Protein AF-A0A918LXK1-F1 (afdb_monomer)

Secondary structure (DSSP, 8-state):
-PPBPPGGG-S-HHHHHHHHHHHHTSSEEEEE-SSSEEEEETTSS-EEEE-SS-SSHHHHHHHHHHHHTT-SPPTT-TT-------

Sequence (86 aa):
MGEELQPRSHKDKVIRDALVAIMANGGWKLHKGAHWGLLTCDAGCHRISVSGTPRVSERHARDLLREARTCPLPDDDPRSVKRTDV

pLDDT: mean 77.59, std 14.51, range [39.88, 90.69]

Foldseek 3Di:
DFDFDQLVPQPDPLSSVLVVVLVVVPQWTWTQDPQGIWIAGVLRLDIDDDHSDDPDSNVSSVVSNVRSVCPPPDPPDPSSPPVPDD

Solvent-accessible surface area (backbone atoms only — not comparable to full-atom values): 5053 Å² total; per-residue (Å²): 134,72,57,77,47,59,48,80,76,46,90,50,66,58,43,23,53,35,45,47,56,47,47,72,72,48,64,52,42,46,28,55,35,98,70,43,28,29,39,33,32,71,77,58,44,49,74,47,80,39,66,73,76,56,96,48,48,66,60,51,23,50,49,52,48,56,57,50,69,55,53,88,49,58,90,84,40,86,71,29,51,61,79,72,83,126

Organism: NCBI:txid68254

Mean predicted aligned error: 7.91 Å

Structure (mmCIF, N/CA/C/O backbone):
data_AF-A0A918LXK1-F1
#
_entry.id   AF-A0A918LXK1-F1
#
loop_
_atom_site.group_PDB
_atom_site.id
_atom_site.type_symbol
_atom_site.label_atom_id
_atom_site.label_alt_id
_atom_site.label_comp_id
_atom_site.label_asym_id
_atom_site.label_entity_id
_atom_site.label_seq_id
_atom_site.pdbx_PDB_ins_code
_atom_site.Cartn_x
_atom_site.Cartn_y
_atom_site.Cartn_z
_atom_site.occupancy
_atom_site.B_iso_or_equiv
_atom_site.auth_seq_id
_atom_site.auth_comp_id
_atom_site.auth_asym_id
_atom_site.auth_atom_id
_atom_site.pdbx_PDB_model_num
ATOM 1 N N . MET A 1 1 ? -9.037 -18.551 -1.016 1.00 42.25 1 MET A N 1
ATOM 2 C CA . MET A 1 1 ? -8.280 -17.746 -0.035 1.00 42.25 1 MET A CA 1
ATOM 3 C C . MET A 1 1 ? -6.912 -17.440 -0.627 1.00 42.25 1 MET A C 1
ATOM 5 O O . MET A 1 1 ? -6.288 -18.362 -1.132 1.00 42.25 1 MET A O 1
ATOM 9 N N . GLY A 1 2 ? -6.498 -16.172 -0.676 1.00 54.00 2 GLY A N 1
ATOM 10 C CA . GLY A 1 2 ? -5.198 -15.785 -1.239 1.00 54.00 2 GLY A CA 1
ATOM 11 C C . GLY A 1 2 ? -4.069 -16.030 -0.241 1.00 54.00 2 GLY A C 1
ATOM 12 O O . GLY A 1 2 ? -4.240 -15.756 0.944 1.00 54.00 2 GLY A O 1
ATOM 13 N N . GLU A 1 3 ? -2.941 -16.553 -0.718 1.00 69.44 3 GLU A N 1
ATOM 14 C CA . GLU A 1 3 ? -1.735 -16.758 0.089 1.00 69.44 3 GLU A CA 1
ATOM 15 C C . GLU A 1 3 ? -1.268 -15.422 0.696 1.00 69.44 3 GLU A C 1
ATOM 17 O O . GLU A 1 3 ? -1.171 -14.408 -0.008 1.00 69.44 3 GLU A O 1
ATOM 22 N N . GLU A 1 4 ? -1.005 -15.413 2.006 1.00 74.50 4 GLU A N 1
ATOM 23 C CA . GLU A 1 4 ? -0.416 -14.264 2.695 1.00 74.50 4 GLU A CA 1
ATOM 24 C C . GLU A 1 4 ? 1.029 -14.094 2.218 1.00 74.50 4 GLU A C 1
ATOM 26 O O . GLU A 1 4 ? 1.834 -15.028 2.255 1.00 74.50 4 GLU A O 1
ATOM 31 N N . LEU A 1 5 ? 1.346 -12.909 1.697 1.00 80.94 5 LEU A N 1
ATOM 32 C CA . LEU A 1 5 ? 2.668 -12.620 1.157 1.00 80.94 5 LEU A CA 1
ATOM 33 C C . LEU A 1 5 ? 3.520 -11.954 2.225 1.00 80.94 5 LEU A C 1
ATOM 35 O O . LEU A 1 5 ? 3.097 -11.004 2.877 1.00 80.94 5 LEU A O 1
ATOM 39 N N . G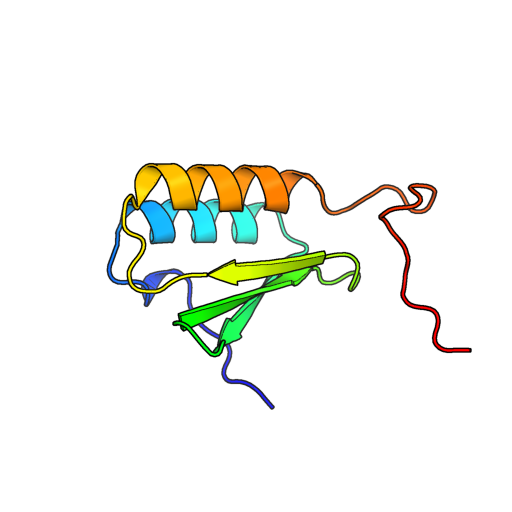LN A 1 6 ? 4.768 -12.398 2.344 1.00 80.62 6 GLN A N 1
ATOM 40 C CA . GLN A 1 6 ? 5.729 -11.716 3.197 1.00 80.62 6 GLN A CA 1
ATOM 41 C C . GLN A 1 6 ? 6.393 -10.565 2.428 1.00 80.62 6 GLN A C 1
ATOM 43 O O . GLN A 1 6 ? 6.869 -10.777 1.308 1.00 80.62 6 GLN A O 1
ATOM 48 N N .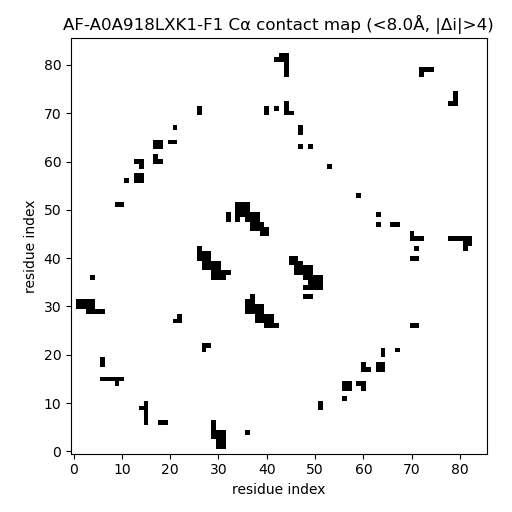 PRO A 1 7 ? 6.544 -9.373 3.038 1.00 78.69 7 PRO A N 1
ATOM 49 C CA . PRO A 1 7 ? 7.269 -8.244 2.451 1.00 78.69 7 PRO A CA 1
ATOM 50 C C . PRO A 1 7 ? 8.642 -8.627 1.915 1.00 78.69 7 PRO A C 1
ATOM 52 O O . PRO A 1 7 ? 9.060 -8.171 0.857 1.00 78.69 7 PRO A O 1
ATOM 55 N N . ARG A 1 8 ? 9.337 -9.503 2.651 1.00 76.88 8 ARG A N 1
ATOM 56 C CA . ARG A 1 8 ? 10.703 -9.955 2.368 1.00 76.88 8 ARG A CA 1
ATOM 57 C C . ARG A 1 8 ? 10.819 -10.792 1.094 1.00 76.88 8 ARG A C 1
ATOM 59 O O . ARG A 1 8 ? 11.925 -10.896 0.575 1.00 76.88 8 ARG A O 1
ATOM 66 N N . SER A 1 9 ? 9.714 -11.329 0.582 1.00 80.69 9 SER A N 1
ATOM 67 C CA . SER A 1 9 ? 9.689 -12.116 -0.654 1.00 80.69 9 SER A CA 1
ATOM 68 C C . SER A 1 9 ? 9.779 -11.255 -1.920 1.00 80.69 9 SER A C 1
ATOM 70 O O . SER A 1 9 ? 9.868 -11.797 -3.021 1.00 80.69 9 SER A O 1
ATOM 72 N N . HIS A 1 10 ? 9.746 -9.921 -1.805 1.00 81.50 10 HIS A N 1
ATOM 73 C CA . HIS A 1 10 ? 9.936 -9.038 -2.952 1.00 81.50 10 HIS A CA 1
ATOM 74 C C . HIS A 1 10 ? 11.425 -8.945 -3.316 1.00 81.50 10 HIS A C 1
ATOM 76 O O . HIS A 1 10 ? 12.273 -8.746 -2.449 1.00 81.50 10 HIS A O 1
ATOM 82 N N . LYS A 1 11 ? 11.771 -9.052 -4.601 1.00 82.38 11 LYS A N 1
ATOM 83 C CA . LYS A 1 11 ? 13.178 -9.041 -5.044 1.00 82.38 11 LYS A CA 1
ATOM 84 C C . LYS A 1 11 ? 13.872 -7.688 -4.835 1.00 82.38 11 LYS A C 1
ATOM 86 O O . LYS A 1 11 ? 15.032 -7.639 -4.438 1.00 82.38 11 LYS A O 1
ATOM 91 N N . ASP A 1 12 ? 13.154 -6.586 -5.043 1.00 87.31 12 ASP A N 1
ATOM 92 C CA . ASP A 1 12 ? 13.672 -5.233 -4.826 1.00 87.31 12 ASP A CA 1
ATOM 93 C C . ASP A 1 12 ? 13.752 -4.861 -3.341 1.00 87.31 12 ASP A C 1
ATOM 95 O O . ASP A 1 12 ? 12.734 -4.787 -2.649 1.00 87.31 12 ASP A O 1
ATOM 99 N N . LYS A 1 13 ? 14.958 -4.516 -2.870 1.00 87.75 13 LYS A N 1
ATOM 100 C CA . LYS A 1 13 ? 15.197 -4.049 -1.492 1.00 87.75 13 LYS A CA 1
ATOM 101 C C . LYS A 1 13 ? 14.404 -2.785 -1.147 1.00 87.75 13 LYS A C 1
ATOM 103 O O . LYS A 1 13 ? 13.934 -2.661 -0.024 1.00 87.75 13 LYS A O 1
ATOM 108 N N . VAL A 1 14 ? 14.245 -1.867 -2.099 1.00 88.62 14 VAL A N 1
ATOM 109 C CA . VAL A 1 14 ? 13.535 -0.596 -1.879 1.00 88.62 14 VAL A CA 1
ATOM 110 C C . VAL A 1 14 ? 12.039 -0.826 -1.655 1.00 88.62 14 VAL A C 1
ATOM 112 O O . VAL A 1 14 ? 11.452 -0.246 -0.746 1.00 88.62 14 VAL A O 1
ATOM 115 N N . ILE A 1 15 ? 11.432 -1.734 -2.426 1.00 88.44 15 ILE A N 1
ATOM 116 C CA . ILE A 1 15 ? 10.031 -2.124 -2.224 1.00 88.44 15 ILE A CA 1
ATOM 117 C C . ILE A 1 15 ? 9.875 -2.887 -0.907 1.00 88.44 15 ILE A C 1
ATOM 119 O O . ILE A 1 15 ? 8.948 -2.605 -0.156 1.00 88.44 15 ILE A O 1
ATOM 123 N N . ARG A 1 16 ? 10.801 -3.803 -0.584 1.00 90.31 16 ARG A N 1
ATOM 124 C CA . ARG A 1 16 ? 10.803 -4.510 0.709 1.00 90.31 16 ARG A CA 1
ATOM 125 C C . ARG A 1 16 ? 10.763 -3.545 1.888 1.00 90.31 16 ARG A C 1
ATOM 127 O O . ARG A 1 16 ? 9.967 -3.750 2.795 1.00 90.31 16 ARG A O 1
ATOM 134 N N . ASP A 1 17 ? 11.622 -2.530 1.875 1.00 90.69 17 ASP A N 1
ATOM 135 C CA . ASP A 1 17 ? 11.723 -1.541 2.950 1.00 90.69 17 ASP A CA 1
ATOM 136 C C . ASP A 1 17 ? 10.412 -0.760 3.120 1.00 90.69 17 ASP A C 1
ATOM 138 O O . ASP A 1 17 ? 9.868 -0.683 4.221 1.00 90.69 17 ASP A O 1
ATOM 142 N N . ALA A 1 18 ? 9.826 -0.310 2.004 1.00 90.31 18 ALA A N 1
ATOM 143 C CA . ALA A 1 18 ? 8.520 0.342 2.001 1.00 90.31 18 ALA A CA 1
ATOM 144 C C . ALA A 1 18 ? 7.413 -0.564 2.564 1.00 90.31 18 ALA A C 1
ATOM 146 O O . ALA A 1 18 ? 6.653 -0.133 3.425 1.00 90.31 18 ALA A O 1
ATOM 147 N N . LEU A 1 19 ? 7.338 -1.827 2.133 1.00 89.38 19 LEU A N 1
ATOM 148 C CA . LEU A 1 19 ? 6.346 -2.784 2.635 1.00 89.38 19 LEU A CA 1
ATOM 149 C C . LEU A 1 19 ? 6.506 -3.047 4.139 1.00 89.38 19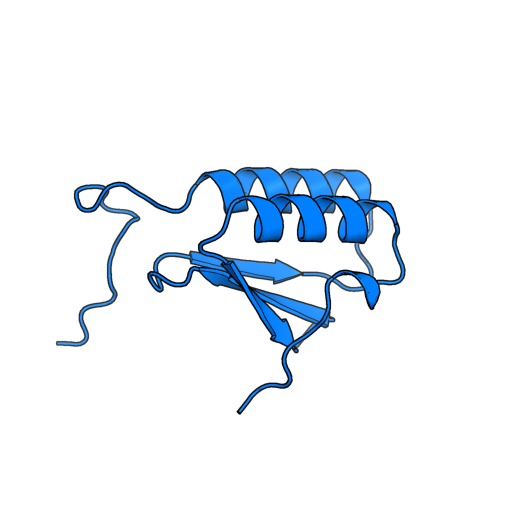 LEU A C 1
ATOM 151 O O . LEU A 1 19 ? 5.510 -3.111 4.855 1.00 89.38 19 LEU A O 1
ATOM 155 N N . VAL A 1 20 ? 7.745 -3.167 4.627 1.00 90.31 20 VAL A N 1
ATOM 156 C CA . VAL A 1 20 ? 8.030 -3.325 6.061 1.00 90.31 20 VAL A CA 1
ATOM 157 C C . VAL A 1 20 ? 7.557 -2.100 6.842 1.00 90.31 20 VAL A C 1
ATOM 159 O O . VAL A 1 20 ? 6.890 -2.268 7.858 1.00 90.31 20 VAL A O 1
ATOM 162 N N . ALA A 1 21 ? 7.837 -0.887 6.360 1.00 88.25 21 ALA A N 1
ATOM 163 C CA . ALA A 1 21 ? 7.384 0.343 7.008 1.00 88.25 21 ALA A CA 1
ATOM 164 C C . ALA A 1 21 ? 5.848 0.465 7.036 1.00 88.25 21 ALA A C 1
ATOM 166 O O . ALA A 1 21 ? 5.280 0.865 8.049 1.00 88.25 21 ALA A O 1
ATOM 167 N N . ILE A 1 22 ? 5.167 0.074 5.954 1.00 87.44 22 ILE A N 1
ATOM 168 C CA . ILE A 1 22 ? 3.698 0.075 5.872 1.00 87.44 22 ILE A CA 1
ATOM 169 C C . ILE A 1 22 ? 3.096 -0.910 6.874 1.00 87.44 22 ILE A C 1
ATOM 171 O O . ILE A 1 22 ? 2.192 -0.550 7.623 1.00 87.44 22 ILE A O 1
ATOM 175 N N . MET A 1 23 ? 3.612 -2.141 6.924 1.00 85.88 23 MET A N 1
ATOM 176 C CA . MET A 1 23 ? 3.116 -3.149 7.864 1.00 85.88 23 MET A CA 1
ATOM 177 C C . MET A 1 23 ? 3.449 -2.801 9.319 1.00 85.88 23 MET A C 1
ATOM 179 O O . MET A 1 23 ? 2.649 -3.099 10.202 1.00 85.88 23 MET A O 1
ATOM 183 N N . ALA A 1 24 ? 4.579 -2.134 9.578 1.00 86.06 24 ALA A N 1
ATOM 184 C CA . ALA A 1 24 ? 4.944 -1.657 10.912 1.00 86.06 24 ALA A CA 1
ATOM 185 C C . ALA A 1 24 ? 3.979 -0.586 11.450 1.00 86.06 24 ALA A C 1
ATOM 187 O O . ALA A 1 24 ? 3.741 -0.542 12.653 1.00 86.06 24 ALA A O 1
ATOM 188 N N . ASN A 1 25 ? 3.386 0.233 10.572 1.00 76.62 25 ASN A N 1
ATOM 189 C CA . ASN A 1 25 ? 2.338 1.188 10.951 1.00 76.62 25 ASN A CA 1
ATOM 190 C C . ASN A 1 25 ? 0.995 0.520 11.305 1.00 76.62 25 ASN A C 1
ATOM 192 O O . ASN A 1 25 ? 0.127 1.176 11.877 1.00 76.62 25 ASN A O 1
ATOM 196 N N . GLY A 1 26 ? 0.821 -0.769 10.996 1.00 76.62 26 GLY A N 1
ATOM 197 C CA . GLY A 1 26 ? -0.414 -1.505 11.250 1.00 76.62 26 G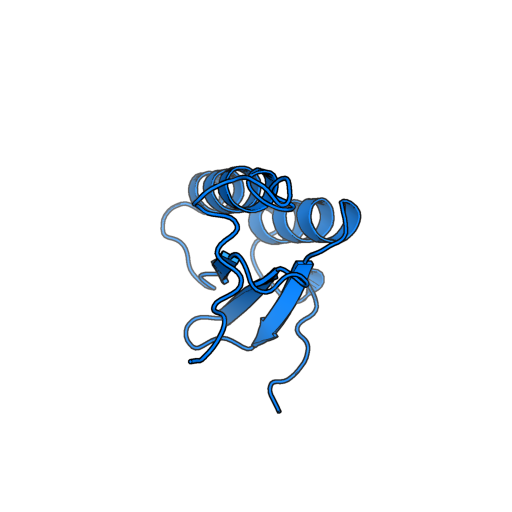LY A CA 1
ATOM 198 C C . GLY A 1 26 ? -1.557 -1.133 10.298 1.00 76.62 26 GLY A C 1
ATOM 199 O O . GLY A 1 26 ? -1.459 -0.216 9.487 1.00 76.62 26 GLY A O 1
ATOM 200 N N . GLY A 1 27 ? -2.652 -1.895 10.355 1.00 81.75 27 GLY A N 1
ATOM 201 C CA . GLY A 1 27 ? -3.850 -1.635 9.542 1.00 81.75 27 GLY A CA 1
ATOM 202 C C . GLY A 1 27 ? -3.736 -2.013 8.060 1.00 81.75 27 GLY A C 1
ATOM 203 O O . GLY A 1 27 ? -4.637 -1.694 7.284 1.00 81.75 27 GLY A O 1
ATOM 204 N N . TRP A 1 28 ? -2.670 -2.717 7.666 1.00 86.88 28 TRP A N 1
ATOM 205 C CA . TRP A 1 28 ? -2.439 -3.199 6.304 1.00 86.88 28 TRP A CA 1
ATOM 206 C C . TRP A 1 28 ? -2.148 -4.700 6.291 1.00 86.88 28 TRP A C 1
ATOM 208 O O . TRP A 1 28 ? -1.342 -5.196 7.077 1.00 86.88 28 TRP A O 1
ATOM 218 N N . LYS A 1 29 ? -2.771 -5.415 5.357 1.00 88.06 29 LYS A N 1
ATOM 219 C CA . LYS A 1 29 ? -2.550 -6.834 5.070 1.00 88.06 29 LYS A CA 1
ATOM 220 C C . LYS A 1 29 ? -1.969 -6.980 3.671 1.00 88.06 29 LYS A C 1
ATOM 222 O O . LYS A 1 29 ? -2.349 -6.252 2.760 1.00 88.06 29 LYS A O 1
ATOM 227 N N . LEU A 1 30 ? -1.027 -7.903 3.499 1.00 88.56 30 LEU A N 1
ATOM 228 C CA . LEU A 1 30 ? -0.378 -8.156 2.216 1.00 88.56 30 LEU A CA 1
ATOM 229 C C . LEU A 1 30 ? -0.785 -9.535 1.696 1.00 88.56 30 LEU A C 1
ATOM 231 O O . LEU A 1 30 ? -0.498 -10.563 2.305 1.00 88.56 30 LEU A O 1
ATOM 235 N N . HIS A 1 31 ? -1.426 -9.555 0.535 1.00 88.44 31 HIS A N 1
ATOM 236 C CA . HIS A 1 31 ? -1.880 -10.774 -0.125 1.00 88.44 31 HIS A CA 1
ATOM 237 C C . HIS A 1 31 ? -1.210 -10.942 -1.480 1.00 88.44 31 HIS A C 1
ATOM 239 O O . HIS A 1 31 ? -0.765 -9.972 -2.093 1.00 88.44 31 HIS A O 1
ATOM 245 N N . LYS A 1 32 ? -1.183 -12.172 -1.990 1.00 85.00 32 LYS A N 1
ATOM 246 C CA . LYS A 1 32 ? -0.803 -12.448 -3.377 1.00 85.00 32 LYS A CA 1
ATOM 247 C C . LYS A 1 32 ? -1.778 -11.786 -4.352 1.00 85.00 32 LYS A C 1
ATOM 249 O O . LYS A 1 32 ? -2.987 -11.996 -4.272 1.00 85.00 32 LYS A O 1
ATOM 254 N N . GLY A 1 33 ? -1.239 -10.963 -5.248 1.00 81.88 33 GLY A N 1
ATOM 255 C CA . GLY A 1 33 ? -1.992 -10.211 -6.255 1.00 81.88 33 GLY A CA 1
ATOM 256 C C . GLY A 1 33 ? -1.603 -10.617 -7.676 1.00 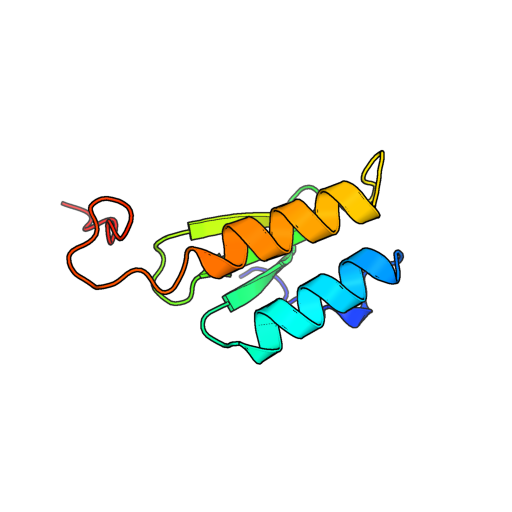81.88 33 GLY A C 1
ATOM 257 O O . GLY A 1 33 ? -0.610 -11.310 -7.873 1.00 81.88 33 GLY A O 1
ATOM 258 N N . ALA A 1 34 ? -2.361 -10.151 -8.674 1.00 75.62 34 ALA A N 1
ATOM 259 C CA . ALA A 1 34 ? -2.142 -10.498 -10.085 1.00 75.62 34 ALA A CA 1
ATOM 260 C C . ALA A 1 34 ? -0.751 -10.094 -10.620 1.00 75.62 34 ALA A C 1
ATOM 262 O O . ALA A 1 34 ? -0.214 -10.765 -11.494 1.00 75.62 34 ALA A O 1
ATOM 263 N N . HIS A 1 35 ? -0.158 -9.015 -10.094 1.00 77.56 35 HIS A N 1
ATOM 264 C CA . HIS A 1 35 ? 1.191 -8.576 -10.473 1.00 77.56 35 HIS A CA 1
ATOM 265 C C . HIS A 1 35 ? 2.278 -9.231 -9.615 1.00 77.56 35 HIS A C 1
ATOM 267 O O . HIS A 1 35 ? 3.192 -9.870 -10.124 1.00 77.56 35 HIS A O 1
ATOM 273 N N . TRP A 1 36 ? 2.193 -9.038 -8.303 1.00 86.50 36 TRP A N 1
ATOM 274 C CA . TRP A 1 36 ? 3.026 -9.717 -7.314 1.00 86.50 36 TRP A CA 1
ATOM 275 C C . TRP A 1 36 ? 2.251 -9.797 -6.008 1.00 86.50 36 TRP A C 1
ATOM 277 O O . TRP A 1 36 ? 1.921 -10.883 -5.540 1.00 86.50 36 TRP A O 1
ATOM 287 N N . GLY A 1 37 ? 1.864 -8.636 -5.481 1.00 88.31 37 GLY A N 1
ATOM 288 C CA . GLY A 1 37 ? 1.139 -8.529 -4.225 1.00 88.31 37 GLY A CA 1
ATOM 289 C C . GLY A 1 37 ? 0.063 -7.457 -4.268 1.00 88.31 37 GLY A C 1
ATOM 290 O O . GLY A 1 37 ? 0.022 -6.620 -5.169 1.00 88.31 37 GLY A O 1
ATOM 291 N N . LEU A 1 38 ? -0.812 -7.492 -3.280 1.00 88.81 38 LEU A N 1
ATOM 292 C CA . LEU A 1 38 ? -1.871 -6.529 -3.055 1.00 88.81 38 LEU A CA 1
ATOM 293 C C . LEU A 1 38 ? -1.882 -6.190 -1.567 1.00 88.81 38 LEU A C 1
ATOM 295 O O . LEU A 1 38 ? -2.085 -7.070 -0.732 1.00 88.81 38 LEU A O 1
ATOM 299 N N . LEU A 1 39 ? -1.658 -4.920 -1.253 1.00 88.94 39 LEU A N 1
ATOM 300 C CA . LEU A 1 39 ? -1.882 -4.377 0.076 1.00 88.94 39 LEU A CA 1
ATOM 301 C C . LEU A 1 39 ? -3.362 -4.045 0.219 1.00 88.94 39 LEU A C 1
ATOM 303 O O . LEU A 1 39 ? -3.924 -3.321 -0.599 1.00 88.94 39 LEU A O 1
ATOM 307 N N . THR A 1 40 ? -3.995 -4.552 1.259 1.00 87.12 40 THR A N 1
ATOM 308 C CA . THR A 1 40 ? -5.383 -4.264 1.604 1.00 87.12 40 THR A CA 1
ATOM 309 C C . THR A 1 40 ? -5.412 -3.624 2.978 1.00 87.12 40 THR A C 1
ATOM 311 O O . THR A 1 40 ? -4.765 -4.097 3.911 1.00 87.12 40 THR A O 1
ATOM 314 N N . CYS A 1 41 ? -6.140 -2.521 3.118 1.00 86.00 41 CYS A N 1
ATOM 315 C CA . CYS A 1 41 ? -6.364 -1.960 4.438 1.00 86.00 41 CYS A CA 1
ATOM 316 C C . CYS A 1 41 ? -7.316 -2.868 5.226 1.00 86.00 41 CYS A C 1
ATOM 318 O O . CYS A 1 41 ? -8.296 -3.371 4.673 1.00 86.00 41 CYS A O 1
ATOM 320 N N . ASP A 1 42 ? -7.045 -3.045 6.517 1.00 81.06 42 ASP A N 1
ATOM 321 C CA . ASP A 1 42 ? -7.869 -3.847 7.423 1.00 81.06 42 ASP A CA 1
ATOM 322 C C . ASP A 1 42 ? -9.304 -3.303 7.533 1.00 81.06 42 ASP A C 1
ATOM 324 O O . ASP A 1 42 ? -10.263 -4.068 7.535 1.00 81.06 42 ASP A O 1
ATOM 328 N N . ALA A 1 43 ? -9.457 -1.974 7.478 1.00 75.75 43 ALA A N 1
ATOM 329 C CA . ALA A 1 43 ? -10.754 -1.297 7.441 1.00 75.75 43 ALA A CA 1
ATOM 330 C C . ALA A 1 43 ? -11.509 -1.471 6.106 1.00 75.75 43 ALA A C 1
ATOM 332 O O . ALA A 1 43 ? -12.662 -1.066 5.986 1.00 75.75 43 ALA A O 1
ATOM 333 N N . GLY A 1 44 ? -10.863 -2.024 5.075 1.00 73.62 44 GLY A N 1
ATOM 334 C CA . GLY A 1 44 ? -11.446 -2.192 3.744 1.00 73.62 44 GLY A CA 1
ATOM 335 C C . GLY A 1 44 ? -11.541 -0.911 2.904 1.00 73.62 44 GLY A C 1
ATOM 336 O O . GLY A 1 44 ? -12.002 -1.004 1.768 1.00 73.62 44 GLY A O 1
ATOM 337 N N . CYS A 1 45 ? -11.068 0.237 3.417 1.00 74.81 45 CYS A N 1
ATOM 338 C CA . CYS A 1 45 ? -11.084 1.543 2.736 1.00 74.81 45 CYS A CA 1
ATOM 339 C C . CYS A 1 45 ? -10.267 1.552 1.437 1.00 74.81 45 CYS A C 1
ATOM 341 O O . CYS A 1 45 ? -10.695 2.101 0.428 1.00 74.81 45 CYS A O 1
ATOM 343 N N . HIS A 1 46 ? -9.073 0.947 1.459 1.00 81.81 46 HIS A N 1
ATOM 344 C CA . HIS A 1 46 ? -8.088 1.118 0.390 1.00 81.81 46 HIS A CA 1
ATOM 345 C C . HIS A 1 46 ? -7.404 -0.191 0.009 1.00 81.81 46 HIS A C 1
ATOM 347 O O . HIS A 1 46 ? -7.199 -1.082 0.842 1.00 81.81 46 HIS A O 1
ATOM 353 N N . ARG A 1 47 ? -7.042 -0.311 -1.272 1.00 86.38 47 ARG A N 1
ATOM 354 C CA . ARG A 1 47 ? -6.293 -1.451 -1.815 1.00 86.38 47 ARG A CA 1
ATOM 355 C C . ARG A 1 47 ? -5.221 -0.942 -2.768 1.00 86.38 47 ARG A C 1
ATOM 357 O O . ARG A 1 47 ? -5.546 -0.265 -3.736 1.00 86.38 47 ARG A O 1
ATOM 364 N N . ILE A 1 48 ? -3.967 -1.305 -2.520 1.00 87.81 48 ILE A N 1
ATOM 365 C CA . ILE A 1 48 ? -2.809 -0.830 -3.279 1.00 87.81 48 ILE A CA 1
ATOM 366 C C . ILE A 1 48 ? -2.119 -2.022 -3.936 1.00 87.81 48 ILE A C 1
ATOM 368 O O . ILE A 1 48 ? -1.709 -2.972 -3.268 1.00 87.81 48 ILE A O 1
ATOM 372 N N . SER A 1 49 ? -1.974 -1.985 -5.258 1.00 88.25 49 SER A N 1
ATOM 373 C CA . SER A 1 49 ? -1.301 -3.055 -5.999 1.00 88.25 49 SER A CA 1
ATOM 374 C C . SER A 1 49 ? 0.217 -2.904 -5.934 1.00 88.25 49 SER A C 1
ATOM 376 O O . SER A 1 49 ? 0.775 -1.849 -6.232 1.00 88.25 49 SER A O 1
ATOM 378 N N . VAL A 1 50 ? 0.907 -3.986 -5.583 1.00 87.31 50 VAL A N 1
ATOM 379 C CA . VAL A 1 50 ? 2.368 -4.037 -5.523 1.00 87.31 50 VAL A CA 1
ATOM 380 C C . VAL A 1 50 ? 2.886 -4.709 -6.790 1.00 87.31 50 VAL A C 1
ATOM 382 O O . VAL A 1 50 ? 2.710 -5.912 -6.998 1.00 87.31 50 VAL A O 1
ATOM 385 N N . SER A 1 51 ? 3.528 -3.916 -7.644 1.00 86.12 51 SER A N 1
ATOM 386 C CA . SER A 1 51 ? 4.186 -4.379 -8.864 1.00 86.12 51 SER A CA 1
ATOM 387 C C . SER A 1 51 ? 5.466 -5.142 -8.537 1.00 86.12 51 SER A C 1
ATOM 389 O O . SER A 1 51 ? 6.337 -4.597 -7.871 1.00 86.12 51 SER A O 1
ATOM 391 N N . GLY A 1 52 ? 5.618 -6.360 -9.068 1.00 81.62 52 GLY A N 1
ATOM 392 C CA . GLY A 1 52 ? 6.838 -7.164 -8.897 1.00 81.62 52 GLY A CA 1
ATOM 393 C C . GLY A 1 52 ? 8.031 -6.709 -9.747 1.00 81.62 52 GLY A C 1
ATOM 394 O O . GLY A 1 52 ? 9.164 -7.100 -9.484 1.00 81.62 52 GLY A O 1
ATOM 395 N N . THR A 1 53 ? 7.787 -5.917 -10.793 1.00 82.50 53 THR A N 1
ATOM 396 C CA . THR A 1 53 ? 8.794 -5.360 -11.717 1.00 82.50 53 THR A CA 1
ATOM 397 C C . THR A 1 53 ? 8.453 -3.905 -12.052 1.00 82.50 53 THR A C 1
ATOM 399 O O . THR A 1 53 ? 8.040 -3.613 -13.178 1.00 82.50 53 THR A O 1
ATOM 402 N N . PRO A 1 54 ? 8.539 -2.972 -11.091 1.00 80.81 54 PRO A N 1
ATOM 403 C CA . PRO A 1 54 ? 8.322 -1.565 -11.388 1.00 80.81 54 PRO A CA 1
ATOM 404 C C . PRO A 1 54 ? 9.456 -1.033 -12.275 1.00 80.81 54 PRO A C 1
ATOM 406 O O . PRO A 1 54 ? 10.619 -1.386 -12.102 1.00 80.81 54 PRO A O 1
ATOM 409 N N . ARG A 1 55 ? 9.127 -0.136 -13.211 1.00 83.00 55 ARG A N 1
ATOM 410 C CA . ARG A 1 55 ? 10.126 0.523 -14.073 1.00 83.00 55 ARG A CA 1
ATOM 411 C C . ARG A 1 55 ? 11.093 1.405 -13.268 1.00 83.00 55 ARG A C 1
ATOM 413 O O . ARG A 1 55 ? 12.233 1.582 -13.674 1.00 83.00 55 ARG A O 1
ATOM 420 N N . VAL A 1 56 ? 10.620 1.955 -12.143 1.00 87.88 56 VAL A N 1
ATOM 421 C CA . VAL A 1 56 ? 11.402 2.748 -11.181 1.00 87.88 56 VAL A CA 1
ATOM 422 C C . VAL A 1 56 ? 10.995 2.342 -9.761 1.00 87.88 56 VAL A C 1
ATOM 424 O O . VAL A 1 56 ? 9.979 2.812 -9.243 1.00 87.88 56 VAL A O 1
ATOM 427 N N . SER A 1 57 ? 11.776 1.462 -9.130 1.00 87.19 57 SER A N 1
ATOM 428 C CA . SER A 1 57 ? 11.453 0.879 -7.817 1.00 87.19 57 SER A CA 1
ATOM 429 C C . SER A 1 57 ? 11.318 1.929 -6.709 1.00 87.19 57 SER A C 1
ATOM 431 O O . SER A 1 57 ? 10.407 1.843 -5.893 1.00 87.19 57 SER A O 1
ATOM 433 N N . GLU A 1 58 ? 12.156 2.967 -6.702 1.00 88.38 58 GLU A N 1
ATOM 434 C CA . GLU A 1 58 ? 12.088 4.048 -5.704 1.00 88.38 58 GLU A CA 1
ATOM 435 C C . GLU A 1 58 ? 10.808 4.875 -5.799 1.00 88.38 58 GLU A C 1
ATOM 437 O O . GLU A 1 58 ? 10.191 5.193 -4.782 1.00 88.38 58 GLU A O 1
ATOM 442 N N . ARG A 1 59 ? 10.384 5.205 -7.025 1.00 88.75 59 ARG A N 1
ATOM 443 C CA . ARG A 1 59 ? 9.138 5.940 -7.252 1.00 88.75 59 ARG A CA 1
ATOM 444 C C . ARG A 1 59 ? 7.949 5.107 -6.797 1.00 88.75 59 ARG A C 1
ATOM 446 O O . ARG A 1 59 ? 7.104 5.621 -6.076 1.00 88.75 59 ARG A O 1
ATOM 453 N N . HIS A 1 60 ? 7.934 3.824 -7.159 1.00 89.88 60 HIS A N 1
ATOM 454 C CA . HIS A 1 60 ? 6.877 2.899 -6.752 1.00 89.88 60 HIS A CA 1
ATOM 455 C C . HIS A 1 60 ? 6.813 2.751 -5.228 1.00 89.88 60 HIS A C 1
ATOM 457 O O . HIS A 1 60 ? 5.743 2.882 -4.653 1.00 89.88 60 HIS A O 1
ATOM 463 N N . ALA A 1 61 ? 7.953 2.585 -4.548 1.00 89.81 61 ALA A N 1
ATOM 464 C CA . ALA A 1 61 ? 8.006 2.559 -3.083 1.00 89.81 61 ALA A CA 1
ATOM 465 C C . ALA A 1 61 ? 7.455 3.838 -2.436 1.00 89.81 61 ALA A C 1
ATOM 467 O O . ALA A 1 61 ? 6.719 3.760 -1.452 1.00 89.81 61 ALA A O 1
ATOM 468 N N . ARG A 1 62 ? 7.794 5.017 -2.974 1.00 89.94 62 ARG A N 1
ATOM 469 C CA . ARG A 1 62 ? 7.261 6.292 -2.472 1.00 89.94 62 ARG A CA 1
ATOM 470 C C . ARG A 1 62 ? 5.753 6.405 -2.668 1.00 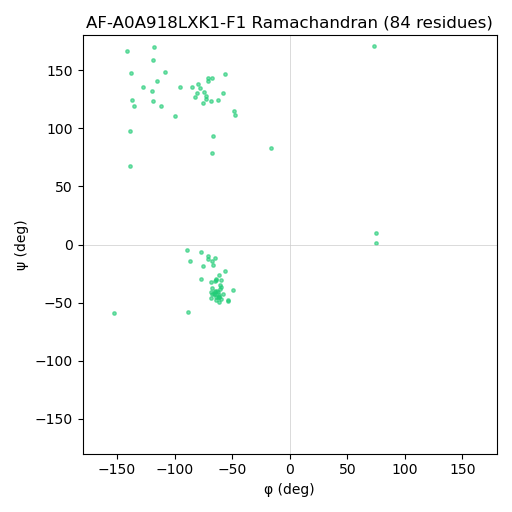89.94 62 ARG A C 1
ATOM 472 O O . ARG A 1 62 ? 5.084 6.887 -1.757 1.00 89.94 62 ARG A O 1
ATOM 479 N N . ASP A 1 63 ? 5.236 5.969 -3.814 1.00 89.31 63 ASP A N 1
ATOM 480 C CA . ASP A 1 63 ? 3.793 5.911 -4.073 1.00 89.31 63 ASP A CA 1
ATOM 481 C C . ASP A 1 63 ? 3.102 4.974 -3.071 1.00 89.31 63 ASP A C 1
ATOM 483 O O . ASP A 1 63 ? 2.194 5.416 -2.372 1.00 89.31 63 ASP A O 1
ATOM 487 N N . LEU A 1 64 ? 3.619 3.752 -2.876 1.00 88.69 64 LEU A N 1
ATOM 488 C CA . LEU A 1 64 ? 3.097 2.806 -1.878 1.00 88.69 64 LEU A CA 1
ATOM 489 C C . LEU A 1 64 ? 3.034 3.430 -0.479 1.00 88.69 64 LEU A C 1
ATOM 491 O O . LEU A 1 64 ? 2.011 3.335 0.188 1.00 88.69 64 LEU A O 1
ATOM 495 N N . LEU A 1 65 ? 4.109 4.089 -0.034 1.00 88.25 65 LEU A N 1
ATOM 496 C CA . LEU A 1 65 ? 4.150 4.750 1.274 1.00 88.25 65 LEU A CA 1
ATOM 497 C C . LEU A 1 65 ? 3.156 5.909 1.370 1.00 88.25 65 LEU A C 1
ATOM 499 O O . LEU A 1 65 ? 2.545 6.111 2.416 1.00 88.25 65 LEU A O 1
ATOM 503 N N . ARG A 1 66 ? 3.007 6.695 0.302 1.00 86.88 66 ARG A N 1
ATOM 504 C CA . ARG A 1 66 ? 2.096 7.841 0.269 1.00 86.88 66 ARG A CA 1
ATOM 505 C C . ARG A 1 66 ? 0.640 7.394 0.313 1.00 86.88 66 ARG A C 1
ATOM 507 O O . ARG A 1 66 ? -0.137 7.945 1.087 1.00 86.88 66 ARG A O 1
ATOM 514 N N . GLU A 1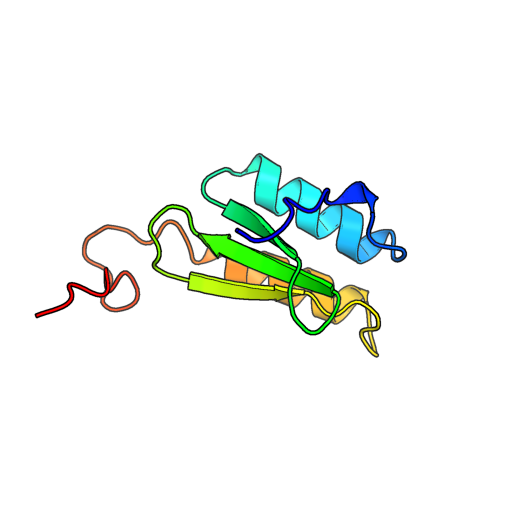 67 ? 0.286 6.393 -0.481 1.00 85.56 67 GLU A N 1
ATOM 515 C CA . GLU A 1 67 ? -1.045 5.795 -0.457 1.00 85.56 67 GLU A CA 1
ATOM 516 C C . GLU A 1 67 ? -1.311 5.110 0.882 1.00 85.56 67 GLU A C 1
ATOM 518 O O . GLU A 1 67 ? -2.362 5.314 1.483 1.00 85.56 67 GLU A O 1
ATOM 523 N N . ALA A 1 68 ? -0.331 4.375 1.411 1.00 84.88 68 ALA A N 1
ATOM 524 C CA . ALA A 1 68 ? -0.478 3.692 2.686 1.00 84.88 68 ALA A CA 1
ATOM 525 C C . ALA A 1 68 ? -0.669 4.646 3.870 1.00 84.88 68 ALA A C 1
ATOM 527 O O . ALA A 1 68 ? -1.377 4.308 4.808 1.00 84.88 68 ALA A O 1
ATOM 528 N N . ARG A 1 69 ? -0.092 5.854 3.816 1.00 80.69 69 ARG A N 1
ATOM 529 C CA . ARG A 1 69 ? -0.328 6.921 4.807 1.00 80.69 69 ARG A CA 1
ATOM 530 C C . ARG A 1 69 ? -1.745 7.488 4.776 1.00 80.69 69 ARG A C 1
ATOM 532 O O . ARG A 1 69 ? -2.105 8.222 5.688 1.00 80.69 69 ARG A O 1
ATOM 539 N N . THR A 1 70 ? -2.515 7.205 3.728 1.00 75.12 70 THR A N 1
ATOM 540 C CA . THR A 1 70 ? -3.884 7.712 3.600 1.00 75.12 70 THR A CA 1
ATOM 541 C C . THR A 1 70 ? -4.851 6.925 4.486 1.00 75.12 70 THR A C 1
ATOM 543 O O . THR A 1 70 ? -5.800 7.525 4.967 1.00 75.12 70 THR A O 1
ATOM 546 N N . CYS A 1 71 ? -4.601 5.637 4.771 1.00 70.06 71 CYS A N 1
ATOM 547 C CA . CYS A 1 71 ? -5.361 4.875 5.774 1.00 70.06 71 CYS A CA 1
ATOM 548 C C . CYS A 1 71 ? -4.511 4.609 7.045 1.00 70.06 71 CYS A C 1
ATOM 550 O O . CYS A 1 71 ? -3.294 4.445 6.943 1.00 70.06 71 CYS A O 1
ATOM 552 N N . PRO A 1 72 ? -5.121 4.524 8.242 1.00 59.19 72 PRO A N 1
ATOM 553 C CA . PRO A 1 72 ? -6.559 4.580 8.503 1.00 59.19 72 PRO A CA 1
ATOM 554 C C . PRO A 1 72 ? -7.118 5.997 8.332 1.00 59.19 72 PRO A C 1
ATOM 556 O O . PRO A 1 72 ? -6.622 6.954 8.924 1.00 59.19 72 PRO A O 1
ATOM 559 N N . LEU A 1 73 ? -8.145 6.116 7.491 1.00 59.97 73 LEU A N 1
ATOM 560 C CA . LEU A 1 73 ? -8.911 7.347 7.371 1.00 59.97 73 LEU A CA 1
ATOM 561 C C . LEU A 1 73 ? -9.749 7.509 8.648 1.00 59.97 73 LEU A C 1
ATOM 563 O O . LEU A 1 73 ? -10.223 6.500 9.180 1.00 59.97 73 LEU A O 1
ATOM 567 N N . PRO A 1 74 ? -9.935 8.736 9.162 1.00 57.91 74 PRO A N 1
ATOM 568 C CA . PRO A 1 74 ? -10.931 8.969 10.202 1.00 57.91 74 PRO A CA 1
ATOM 569 C C . PRO A 1 74 ? -12.310 8.507 9.699 1.00 57.91 74 PRO A C 1
ATOM 571 O O . PRO A 1 74 ? -12.591 8.597 8.504 1.00 57.91 74 PRO A O 1
ATOM 574 N N . ASP A 1 75 ? -13.158 7.996 10.601 1.00 55.75 75 ASP A N 1
ATOM 575 C CA . ASP A 1 75 ? -14.447 7.354 10.257 1.00 55.75 75 ASP A CA 1
ATOM 576 C C . ASP A 1 75 ? -15.375 8.282 9.434 1.00 55.75 75 ASP A C 1
ATOM 578 O O . ASP A 1 75 ? -16.186 7.793 8.655 1.00 55.75 75 ASP A O 1
ATOM 582 N N . ASP A 1 76 ? -15.166 9.601 9.524 1.00 54.66 76 ASP A N 1
ATOM 583 C CA . ASP A 1 76 ? -15.916 10.667 8.842 1.00 54.66 76 ASP A CA 1
ATOM 584 C C . ASP A 1 76 ? -15.372 11.063 7.445 1.00 54.66 76 ASP A C 1
ATOM 586 O O . ASP A 1 76 ? -15.974 11.876 6.747 1.00 54.66 76 ASP A O 1
ATOM 590 N N . ASP A 1 77 ? -14.234 10.519 6.987 1.00 56.19 77 ASP A N 1
ATOM 591 C CA . ASP A 1 77 ? -13.696 10.891 5.668 1.00 56.19 77 ASP A CA 1
ATOM 592 C C . ASP A 1 77 ? -14.522 10.239 4.535 1.00 56.19 77 ASP A C 1
ATOM 594 O O . ASP A 1 77 ? -14.722 9.027 4.541 1.00 56.19 77 ASP A O 1
ATOM 598 N N . PRO A 1 78 ? -14.955 10.963 3.490 1.00 55.19 78 PRO A N 1
ATOM 599 C CA . PRO A 1 78 ? -15.706 10.376 2.375 1.00 55.19 78 PRO A CA 1
ATOM 600 C C . PRO A 1 78 ? -14.899 9.356 1.549 1.00 55.19 78 PRO A C 1
ATOM 602 O O . PRO A 1 78 ? -15.476 8.631 0.744 1.00 55.19 78 PRO A O 1
ATOM 605 N N . ARG A 1 79 ? -13.573 9.261 1.730 1.00 54.34 79 ARG A N 1
ATOM 606 C CA . ARG A 1 79 ? -12.743 8.171 1.180 1.00 54.34 79 ARG A CA 1
ATOM 607 C C . ARG A 1 79 ? -12.692 6.950 2.097 1.00 54.34 79 ARG A C 1
ATOM 609 O O . ARG A 1 79 ? 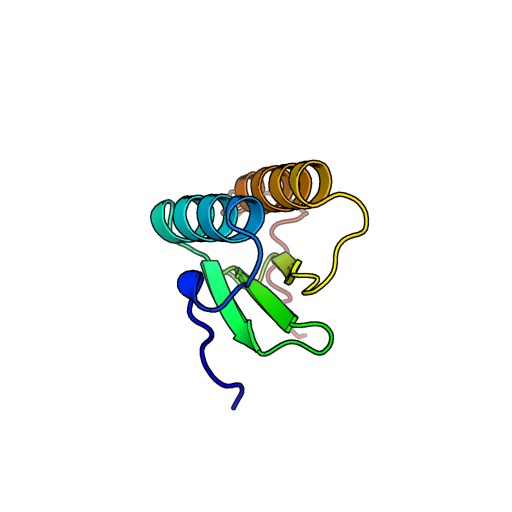-12.251 5.891 1.661 1.00 54.34 79 ARG A O 1
ATOM 616 N N . SER A 1 80 ? -13.125 7.097 3.355 1.00 51.16 80 SER A N 1
ATOM 617 C CA . SER A 1 80 ? -13.236 6.013 4.333 1.00 51.16 80 SER A CA 1
ATOM 618 C C . SER A 1 80 ? -14.209 4.965 3.844 1.00 51.16 80 SER A C 1
ATOM 620 O O . SER A 1 80 ? -14.025 3.822 4.246 1.00 51.16 80 SER A O 1
ATOM 622 N N . VAL A 1 81 ? -15.177 5.360 2.983 1.00 46.59 81 VAL A N 1
ATOM 623 C CA . VAL A 1 81 ? -16.303 4.564 2.471 1.00 46.59 81 VAL A CA 1
ATOM 624 C C . VAL A 1 81 ? -16.067 3.086 2.705 1.00 46.59 81 VAL A C 1
ATOM 626 O O . VAL A 1 81 ? -15.615 2.336 1.836 1.00 46.59 81 VAL A O 1
ATOM 629 N N . LYS A 1 82 ? -16.410 2.674 3.935 1.00 47.03 82 LYS A N 1
ATOM 630 C CA . LYS A 1 82 ? -16.828 1.319 4.221 1.00 47.03 82 LYS A CA 1
ATOM 631 C C . LYS A 1 82 ? -17.833 1.085 3.124 1.00 47.03 82 LYS A C 1
ATOM 633 O O . LYS A 1 82 ? -18.829 1.804 3.037 1.00 47.03 82 LYS A O 1
ATOM 638 N N . ARG A 1 83 ? -17.491 0.209 2.187 1.00 43.72 83 ARG A N 1
ATOM 639 C CA . ARG A 1 83 ? -18.403 -0.191 1.134 1.00 43.72 83 ARG A CA 1
ATOM 640 C C . ARG A 1 83 ? -19.496 -0.973 1.856 1.00 43.72 83 ARG A C 1
ATOM 642 O O . ARG A 1 83 ? -19.414 -2.193 1.955 1.00 43.72 83 ARG A O 1
ATOM 649 N N . THR A 1 84 ? -20.411 -0.239 2.485 1.00 42.03 84 THR A N 1
ATOM 650 C CA . THR A 1 84 ? -21.644 -0.729 3.066 1.00 42.03 84 THR A CA 1
ATOM 651 C C . THR A 1 84 ? -22.434 -1.179 1.861 1.00 42.03 84 THR A C 1
ATOM 653 O O . THR A 1 84 ? -23.005 -0.377 1.127 1.00 42.03 84 THR A O 1
ATOM 656 N N . ASP A 1 85 ? -22.269 -2.464 1.586 1.00 39.88 85 ASP A N 1
ATOM 657 C CA . ASP A 1 85 ? -23.131 -3.257 0.735 1.00 39.88 85 ASP A CA 1
ATOM 658 C C . ASP A 1 85 ? -24.572 -2.980 1.193 1.00 39.88 85 ASP A C 1
ATOM 660 O O . ASP A 1 85 ? -24.901 -3.203 2.362 1.00 39.88 85 ASP A O 1
ATOM 664 N N . VAL A 1 86 ? -25.359 -2.366 0.309 1.00 41.28 86 VAL A N 1
ATOM 665 C CA . VAL A 1 86 ? -26.814 -2.214 0.424 1.00 41.28 86 VAL A CA 1
ATOM 666 C C . VAL A 1 86 ? -27.466 -3.197 -0.528 1.00 41.28 86 VAL A C 1
ATOM 668 O O . VAL A 1 86 ? -26.947 -3.323 -1.663 1.00 41.28 86 VAL A O 1
#

Radius of gyration: 12.99 Å; Cα contacts (8 Å, |Δi|>4): 118; chains: 1; bounding box: 42×29×25 Å

Nearest PDB structures (foldseek):
  4kh5-assembly1_B-2  TM=3.563E-01  e=6.057E+00  Toxoplasma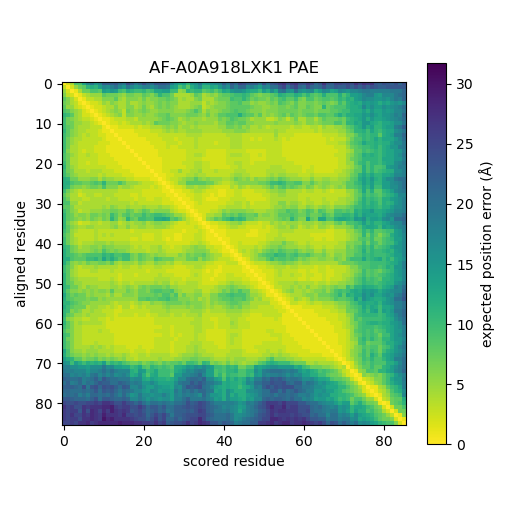 gondii
  2fml-assembly1_B  TM=3.664E-01  e=5.680E+00  Enterococcus faecalis
  4my3-assembly3_D  TM=3.520E-01  e=7.831E+00  Kribbella flavida DSM 17836
  8y7p-assembly1_B  TM=3.087E-01  e=6.887E+00  Homo sapiens